Protein AF-A0A6P7HFQ4-F1 (afdb_monomer)

Radius of gyration: 28.5 Å; Cα contacts (8 Å, |Δi|>4): 36; chains: 1; bounding box: 61×56×75 Å

pLDDT: mean 77.34, std 20.5, range [34.16, 98.38]

InterPro domains:
  IPR001752 Kinesin motor domain [PS50067] (1-28)
  IPR027417 P-loop containing nucleoside triphosphate hydrolase [SSF52540] (1-93)
  IPR027640 Kinesin-like protein [PTHR47971] (1-32)

Sequence (159 aa):
MIAMISPGVNSCEHSLNTLRYADRVKELVAGDLQTNSGSDNEQDEDGDLLQLRSLNENDMTPEMLNLHQFISELEVAEENMLDNHKQTIDEMEATLVKASELRRMADTVAYDQEAYCKSWEELIDNSLSILVRAKEIVEDYKGKLAAEEQLSRKTTKRK

Mean predicted aligned error: 17.04 Å

Organism: NCBI:txid50390

Solvent-accessible surface area (backbone atoms only — not comparable to full-atom values): 9258 Å² total; per-residue (Å²): 138,81,81,87,74,75,78,54,72,70,62,52,50,56,52,50,51,52,50,51,49,51,51,55,52,49,51,61,62,53,67,76,60,75,81,80,85,82,76,93,71,97,75,64,68,67,57,54,51,49,46,51,45,48,53,61,72,71,56,72,41,74,67,55,51,50,48,53,51,50,51,53,55,47,51,55,40,48,52,51,41,52,52,46,52,52,51,51,50,57,51,50,53,55,49,52,53,54,52,52,52,54,56,57,49,66,74,42,97,81,52,60,63,68,61,49,51,51,55,52,50,55,52,49,54,53,51,49,54,51,54,50,54,50,48,52,45,50,50,52,42,53,51,52,53,58,51,49,56,52,50,56,53,53,59,64,72,72,111

Structure (mmCIF, N/CA/C/O backbone):
data_AF-A0A6P7HFQ4-F1
#
_entry.id   AF-A0A6P7HFQ4-F1
#
loop_
_atom_site.group_PDB
_atom_site.id
_atom_site.type_symbol
_atom_site.label_atom_id
_atom_site.label_alt_id
_atom_site.label_comp_id
_atom_site.label_asym_id
_atom_site.label_entity_id
_atom_site.label_seq_id
_atom_site.pdbx_PDB_ins_code
_atom_site.Cartn_x
_atom_site.Cartn_y
_atom_site.Cartn_z
_atom_site.occupancy
_atom_site.B_iso_or_equiv
_atom_site.auth_seq_id
_atom_site.auth_comp_id
_atom_site.auth_asym_id
_atom_site.auth_atom_id
_atom_site.pdbx_PDB_model_num
ATOM 1 N N . MET A 1 1 ? 9.752 -43.003 9.365 1.00 36.84 1 MET A N 1
ATOM 2 C CA . MET A 1 1 ? 8.737 -42.244 8.605 1.00 36.84 1 MET A CA 1
ATOM 3 C C . MET A 1 1 ? 9.287 -40.851 8.389 1.00 36.84 1 MET A C 1
ATOM 5 O O . MET A 1 1 ? 9.471 -40.141 9.365 1.00 36.84 1 MET A O 1
ATOM 9 N N . ILE A 1 2 ? 9.637 -40.507 7.152 1.00 38.31 2 ILE A N 1
ATOM 10 C CA . ILE A 1 2 ? 10.011 -39.142 6.770 1.00 38.31 2 ILE A CA 1
ATOM 11 C C . ILE A 1 2 ? 8.760 -38.553 6.122 1.00 38.31 2 ILE A C 1
ATOM 13 O O . ILE A 1 2 ? 8.196 -39.161 5.213 1.00 38.31 2 ILE A O 1
ATOM 17 N N . ALA A 1 3 ? 8.269 -37.452 6.684 1.00 39.94 3 ALA A N 1
ATOM 18 C CA . ALA A 1 3 ? 7.041 -36.800 6.262 1.00 39.94 3 ALA A CA 1
ATOM 19 C C . ALA A 1 3 ? 7.169 -36.300 4.815 1.00 39.94 3 ALA A C 1
ATOM 21 O O . ALA A 1 3 ? 8.107 -35.576 4.486 1.00 39.94 3 ALA A O 1
ATOM 22 N N . MET A 1 4 ? 6.211 -36.675 3.964 1.00 37.25 4 MET A N 1
ATOM 23 C CA . MET A 1 4 ? 6.014 -36.054 2.657 1.00 37.25 4 MET A CA 1
ATOM 24 C C . MET A 1 4 ? 5.416 -34.660 2.865 1.00 37.25 4 MET A C 1
ATOM 26 O O . MET A 1 4 ? 4.199 -34.489 2.870 1.00 37.25 4 MET A O 1
ATOM 30 N N . ILE A 1 5 ? 6.274 -33.666 3.079 1.00 45.34 5 ILE A N 1
ATOM 31 C CA . ILE A 1 5 ? 5.890 -32.263 2.937 1.00 45.34 5 ILE A CA 1
ATOM 32 C C . ILE A 1 5 ? 5.993 -31.959 1.444 1.00 45.34 5 ILE A C 1
ATOM 34 O O . ILE A 1 5 ? 7.088 -31.918 0.887 1.00 45.34 5 ILE A O 1
ATOM 38 N N . SER A 1 6 ? 4.841 -31.832 0.787 1.00 52.31 6 SER A N 1
ATOM 39 C CA . SER A 1 6 ? 4.762 -31.388 -0.605 1.00 52.31 6 SER A CA 1
ATOM 40 C C . SER A 1 6 ? 5.481 -30.038 -0.728 1.00 52.31 6 SER A C 1
ATOM 42 O O . SER A 1 6 ? 5.114 -29.118 0.010 1.00 52.31 6 SER A O 1
ATOM 44 N N . PRO A 1 7 ? 6.484 -29.881 -1.614 1.00 52.31 7 PRO A N 1
ATOM 45 C CA . PRO A 1 7 ? 7.091 -28.581 -1.861 1.00 52.31 7 PRO A CA 1
ATOM 46 C C . PRO A 1 7 ? 5.993 -27.625 -2.326 1.00 52.31 7 PRO A C 1
ATOM 48 O O . PRO A 1 7 ? 5.181 -27.978 -3.183 1.00 52.31 7 PRO A O 1
ATOM 51 N N . GLY A 1 8 ? 5.921 -26.454 -1.698 1.00 53.41 8 GLY A N 1
ATOM 52 C CA . GLY A 1 8 ? 4.893 -25.458 -1.967 1.00 53.41 8 GLY A CA 1
ATOM 53 C C . GLY A 1 8 ? 4.842 -25.077 -3.446 1.00 53.41 8 GLY A C 1
ATOM 54 O O . GLY A 1 8 ? 5.869 -24.942 -4.110 1.00 53.41 8 GLY A O 1
ATOM 55 N N . VAL A 1 9 ? 3.625 -24.874 -3.941 1.00 56.53 9 VAL A N 1
ATOM 56 C CA . VAL A 1 9 ? 3.280 -24.516 -5.326 1.00 56.53 9 VAL A CA 1
ATOM 57 C C . VAL A 1 9 ? 4.074 -23.327 -5.908 1.00 56.53 9 VAL A C 1
ATOM 59 O O . VAL A 1 9 ? 4.260 -23.280 -7.120 1.00 56.53 9 VAL A O 1
ATOM 62 N N . ASN A 1 10 ? 4.648 -22.444 -5.076 1.00 54.59 10 ASN A N 1
ATOM 63 C CA . ASN A 1 10 ? 5.550 -21.358 -5.501 1.00 54.59 10 ASN A CA 1
ATOM 64 C C . ASN A 1 10 ? 6.930 -21.836 -5.988 1.00 54.59 10 ASN A C 1
ATOM 66 O O . ASN A 1 10 ? 7.498 -21.247 -6.904 1.00 54.59 10 ASN A O 1
ATOM 70 N N . SER A 1 11 ? 7.497 -22.900 -5.407 1.00 49.94 11 SER A N 1
ATOM 71 C CA . SER A 1 11 ? 8.785 -23.446 -5.872 1.00 49.94 11 SER A CA 1
ATOM 72 C C . SER A 1 11 ? 8.625 -24.219 -7.181 1.00 49.94 11 SER A C 1
ATOM 74 O O . SER A 1 11 ? 9.557 -24.287 -7.986 1.00 49.94 11 SER A O 1
ATOM 76 N N . CYS A 1 12 ? 7.434 -24.775 -7.422 1.00 50.81 12 CYS A N 1
ATOM 77 C CA . CYS A 1 12 ? 7.098 -25.418 -8.685 1.00 50.81 12 CYS A CA 1
ATOM 78 C C . CYS A 1 12 ? 6.996 -24.391 -9.815 1.00 50.81 12 CYS A C 1
ATOM 80 O O . CYS A 1 12 ? 7.472 -24.673 -10.907 1.00 50.81 12 CYS A O 1
ATOM 82 N N . GLU A 1 13 ? 6.451 -23.200 -9.560 1.00 60.16 13 GLU A N 1
ATOM 83 C CA . GLU A 1 13 ? 6.284 -22.161 -10.581 1.00 60.16 13 GLU A CA 1
ATOM 84 C C . GLU A 1 13 ? 7.629 -21.614 -11.089 1.00 60.16 13 GLU A C 1
ATOM 86 O O . GLU A 1 13 ? 7.862 -21.567 -12.298 1.00 60.16 13 GLU A O 1
ATOM 91 N N . HIS A 1 14 ? 8.568 -21.322 -10.180 1.00 60.28 14 HIS A N 1
ATOM 92 C CA . HIS A 1 14 ? 9.935 -20.946 -10.556 1.00 60.28 14 HIS A CA 1
ATOM 93 C C . HIS A 1 14 ? 10.672 -22.077 -11.285 1.00 60.28 14 HIS A C 1
ATOM 95 O O . HIS A 1 14 ? 11.296 -21.831 -12.314 1.00 60.28 14 HIS A O 1
ATOM 101 N N . SER A 1 15 ? 10.557 -23.327 -10.818 1.00 70.19 15 SER A N 1
ATOM 102 C CA . SER A 1 15 ? 11.179 -24.476 -11.498 1.00 70.19 15 SER A CA 1
ATOM 103 C C . SER A 1 15 ? 10.628 -24.674 -12.916 1.00 70.19 15 SER A C 1
ATOM 105 O O . SER A 1 15 ? 11.375 -24.983 -13.842 1.00 70.19 15 SER A O 1
ATOM 107 N N . LEU A 1 16 ? 9.323 -24.465 -13.098 1.00 69.94 16 LEU A N 1
ATOM 108 C CA . LEU A 1 16 ? 8.618 -24.657 -14.363 1.00 69.94 16 LEU A CA 1
ATOM 109 C C . LEU A 1 16 ? 8.909 -23.511 -15.343 1.00 69.94 16 LEU A C 1
ATOM 111 O O . LEU A 1 16 ? 9.065 -23.763 -16.536 1.00 69.94 16 LEU A O 1
ATOM 115 N N . ASN A 1 17 ? 9.084 -22.283 -14.845 1.00 72.31 17 ASN A N 1
ATOM 116 C CA . ASN A 1 17 ? 9.582 -21.162 -15.641 1.00 72.31 17 ASN A CA 1
ATOM 117 C C . ASN A 1 17 ? 11.030 -21.382 -16.093 1.00 72.31 17 ASN A C 1
ATOM 119 O O . ASN A 1 17 ? 11.306 -21.178 -17.272 1.00 72.31 17 ASN A O 1
ATOM 123 N N . THR A 1 18 ? 11.922 -21.879 -15.229 1.00 79.50 18 THR A N 1
ATOM 124 C CA . THR A 1 18 ? 13.306 -22.225 -15.607 1.00 79.50 18 THR A CA 1
ATOM 125 C C . THR A 1 18 ? 13.354 -23.351 -16.640 1.00 79.50 18 THR A C 1
ATOM 127 O O . THR A 1 18 ? 14.089 -23.246 -17.617 1.00 79.50 18 THR A O 1
ATOM 130 N N . LEU A 1 19 ? 12.529 -24.394 -16.489 1.00 72.75 19 LEU A N 1
ATOM 131 C CA . LEU A 1 19 ? 12.405 -25.483 -17.470 1.00 72.75 19 LEU A CA 1
ATOM 132 C C . LEU A 1 19 ? 11.876 -24.989 -18.823 1.00 72.75 19 LEU A C 1
ATOM 134 O O . LEU A 1 19 ? 12.429 -25.333 -19.861 1.00 72.75 19 LEU A O 1
ATOM 138 N N . ARG A 1 20 ? 10.863 -24.114 -18.824 1.00 75.50 20 ARG A N 1
ATOM 139 C CA . ARG A 1 20 ? 10.350 -23.491 -20.057 1.00 75.50 20 ARG A CA 1
ATOM 140 C C . ARG A 1 20 ? 11.349 -22.527 -20.691 1.00 75.50 20 ARG A C 1
ATOM 142 O O . ARG A 1 20 ? 11.353 -22.372 -21.909 1.00 75.50 20 ARG A O 1
ATOM 149 N N . TYR A 1 21 ? 12.166 -21.847 -19.890 1.00 75.50 21 TYR A N 1
ATOM 150 C CA . TYR A 1 21 ? 13.258 -21.019 -20.398 1.00 75.50 21 TYR A CA 1
ATOM 151 C C . TYR A 1 21 ? 14.339 -21.894 -21.035 1.00 75.50 21 TYR A C 1
ATOM 153 O O . TYR A 1 21 ? 14.759 -21.610 -22.151 1.00 75.50 21 TYR A O 1
ATOM 161 N N . ALA A 1 22 ? 14.715 -22.995 -20.381 1.00 76.56 22 ALA A N 1
ATOM 162 C CA . ALA A 1 22 ? 15.686 -23.951 -20.897 1.00 76.56 22 ALA A CA 1
ATOM 163 C C . ALA A 1 22 ? 15.226 -24.588 -22.217 1.00 76.56 22 ALA A C 1
ATOM 165 O O . ALA A 1 22 ? 16.014 -24.636 -23.156 1.00 76.56 22 ALA A O 1
ATOM 166 N N . ASP A 1 23 ? 13.959 -25.001 -22.329 1.00 71.31 23 ASP A N 1
ATOM 167 C CA . ASP A 1 23 ? 13.427 -25.570 -23.575 1.00 71.31 23 ASP A CA 1
ATOM 168 C C . ASP A 1 23 ? 13.359 -24.531 -24.706 1.00 71.31 23 ASP A C 1
ATOM 170 O O . ASP A 1 23 ? 13.796 -24.820 -25.819 1.00 71.31 23 ASP A O 1
ATOM 174 N N . ARG A 1 24 ? 12.926 -23.289 -24.429 1.00 77.81 24 ARG A N 1
ATOM 175 C CA . ARG A 1 24 ? 12.930 -22.209 -25.438 1.00 77.81 24 ARG A CA 1
ATOM 176 C C . ARG A 1 24 ? 14.340 -21.846 -25.907 1.00 77.81 24 ARG A C 1
ATOM 178 O O . ARG A 1 24 ? 14.540 -21.588 -27.087 1.00 77.81 24 ARG A O 1
ATOM 185 N N . VAL A 1 25 ? 15.324 -21.857 -25.008 1.00 66.69 25 VAL A N 1
ATOM 186 C CA . VAL A 1 25 ? 16.738 -21.638 -25.358 1.00 66.69 25 VAL A CA 1
ATOM 187 C C . VAL A 1 25 ? 17.292 -22.825 -26.150 1.00 66.69 25 VAL A C 1
ATOM 189 O O . VAL A 1 25 ? 18.042 -22.632 -27.101 1.00 66.69 25 VAL A O 1
ATOM 192 N N . LYS A 1 26 ? 16.890 -24.056 -25.820 1.00 65.25 26 LYS A N 1
ATOM 193 C CA . LYS A 1 26 ? 17.333 -25.267 -26.518 1.00 65.25 26 LYS A CA 1
ATOM 194 C C . LYS A 1 26 ? 16.790 -25.357 -27.945 1.00 65.25 26 LYS A C 1
ATOM 196 O O . LYS A 1 26 ? 17.527 -25.778 -28.829 1.00 65.25 26 LYS A O 1
ATOM 201 N N . GLU A 1 27 ? 15.551 -24.931 -28.188 1.00 60.12 27 GLU A N 1
ATOM 202 C CA . GLU A 1 27 ? 14.994 -24.827 -29.546 1.00 60.12 27 GLU A CA 1
ATOM 203 C C . GLU A 1 27 ? 15.660 -23.714 -30.367 1.00 60.12 27 GLU A C 1
ATOM 205 O O . GLU A 1 27 ? 15.885 -23.899 -31.560 1.00 60.12 27 GLU A O 1
ATOM 210 N N . LEU A 1 28 ? 16.059 -22.603 -29.736 1.00 57.81 28 LEU A N 1
ATOM 211 C CA . LEU A 1 28 ? 16.824 -21.538 -30.397 1.00 57.81 28 LEU A CA 1
ATOM 212 C C . LEU A 1 28 ? 18.240 -21.989 -30.792 1.00 57.81 28 LEU A C 1
ATOM 214 O O . LEU A 1 28 ? 18.720 -21.607 -31.851 1.00 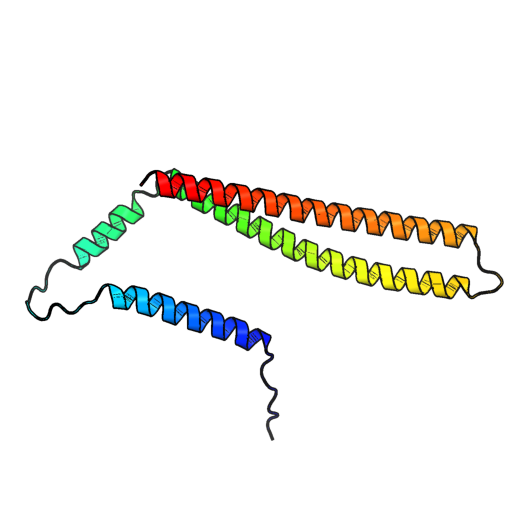57.81 28 LEU A O 1
ATOM 218 N N . VAL A 1 29 ? 18.885 -22.840 -29.987 1.00 55.81 29 VAL A N 1
ATOM 219 C CA . VAL A 1 29 ? 20.209 -23.412 -30.302 1.00 55.81 29 VAL A CA 1
ATOM 220 C C . VAL A 1 29 ? 20.112 -24.565 -31.311 1.00 55.81 29 VAL A C 1
ATOM 222 O O . VAL A 1 29 ? 21.005 -24.747 -32.133 1.00 55.81 29 VAL A O 1
ATOM 225 N N . ALA A 1 30 ? 19.027 -25.345 -31.288 1.00 53.06 30 ALA A N 1
ATOM 226 C CA . ALA A 1 30 ? 18.809 -26.440 -32.236 1.00 53.06 30 ALA A CA 1
ATOM 227 C C . ALA A 1 30 ? 18.270 -25.971 -33.602 1.00 53.06 30 ALA A C 1
ATOM 229 O O . ALA A 1 30 ? 18.442 -26.679 -34.592 1.00 53.06 30 ALA A O 1
ATOM 230 N N . GLY A 1 31 ? 17.639 -24.792 -33.673 1.00 48.09 31 GLY A N 1
ATOM 231 C CA . GLY A 1 31 ? 17.120 -24.207 -34.913 1.00 48.09 31 GLY A CA 1
ATOM 232 C C . GLY A 1 31 ? 18.198 -23.797 -35.923 1.00 48.09 31 GLY A C 1
ATOM 233 O O . GLY A 1 31 ? 17.920 -23.811 -37.120 1.00 48.09 31 GLY A O 1
ATOM 234 N N . ASP A 1 32 ? 19.421 -23.518 -35.458 1.00 52.56 32 ASP A N 1
ATOM 235 C CA . ASP A 1 32 ? 20.566 -23.124 -36.300 1.00 52.56 32 ASP A CA 1
ATOM 236 C C . ASP A 1 32 ? 21.469 -24.300 -36.716 1.00 52.56 32 ASP A C 1
ATOM 238 O O . ASP A 1 32 ? 22.344 -24.153 -37.565 1.00 52.56 32 ASP A O 1
ATOM 242 N N . LEU A 1 33 ? 21.235 -25.501 -36.179 1.00 51.16 33 LEU A N 1
ATOM 243 C CA . LEU A 1 33 ? 21.988 -26.713 -36.518 1.00 51.16 33 LEU A CA 1
ATOM 244 C C . LEU A 1 33 ? 21.147 -27.640 -37.405 1.00 51.16 33 LEU A C 1
ATOM 246 O O . LEU A 1 33 ? 20.926 -28.812 -37.093 1.00 51.16 33 LEU A O 1
ATOM 250 N N . GLN A 1 34 ? 20.693 -27.132 -38.555 1.00 44.75 34 GLN A N 1
ATOM 251 C CA . GLN A 1 34 ? 20.348 -28.024 -39.661 1.00 44.75 34 GLN A CA 1
ATOM 252 C C . GLN A 1 34 ? 21.637 -28.610 -40.237 1.00 44.75 34 GLN A C 1
ATOM 254 O O . GLN A 1 34 ? 22.377 -27.982 -40.986 1.00 44.75 34 GLN A O 1
ATOM 259 N N . THR A 1 35 ? 21.881 -29.849 -39.826 1.00 44.03 35 THR A N 1
ATOM 260 C CA . THR A 1 35 ? 22.825 -30.830 -40.354 1.00 44.03 35 THR A CA 1
ATOM 261 C C . THR A 1 35 ? 23.220 -30.606 -41.822 1.00 44.03 35 THR A C 1
ATOM 263 O O . THR A 1 35 ? 22.502 -31.035 -42.727 1.00 44.03 35 THR A O 1
ATOM 266 N N . ASN A 1 36 ? 24.408 -30.048 -42.066 1.00 37.47 36 ASN A N 1
ATOM 267 C CA . ASN A 1 36 ? 25.151 -30.336 -43.290 1.00 37.47 36 ASN A CA 1
ATOM 268 C C . ASN A 1 36 ? 26.217 -31.376 -42.943 1.00 37.47 36 ASN A C 1
ATOM 270 O O . ASN A 1 36 ? 27.233 -31.086 -42.315 1.00 37.47 36 ASN A O 1
ATOM 274 N N . SER A 1 37 ? 25.916 -32.628 -43.265 1.00 47.12 37 SER A N 1
ATOM 275 C CA . SER A 1 37 ? 26.836 -33.743 -43.091 1.00 47.12 37 SER A CA 1
ATOM 276 C C . SER A 1 37 ? 27.879 -33.696 -44.205 1.00 47.12 37 SER A C 1
ATOM 278 O O . SER A 1 37 ? 27.550 -33.882 -45.372 1.00 47.12 37 SER A O 1
ATOM 280 N N . GLY A 1 38 ? 29.140 -33.502 -43.818 1.00 45.00 38 GLY A N 1
ATOM 281 C CA . GLY A 1 38 ? 30.301 -33.786 -44.656 1.00 45.00 38 GLY A CA 1
ATOM 282 C C . GLY A 1 38 ? 31.037 -32.553 -45.162 1.00 45.00 38 GLY A C 1
ATOM 283 O O . GLY A 1 38 ? 30.738 -32.040 -46.236 1.00 45.00 38 GLY A O 1
ATOM 284 N N . SER A 1 39 ? 32.084 -32.153 -44.450 1.00 34.16 39 SER A N 1
ATOM 285 C CA . SER A 1 39 ? 33.453 -32.167 -44.979 1.00 34.16 39 SER A CA 1
ATOM 286 C C . SER A 1 39 ? 34.414 -31.780 -43.867 1.00 34.16 39 SER A C 1
ATOM 288 O O . SER A 1 39 ? 34.176 -30.818 -43.142 1.00 34.16 39 SER A O 1
ATOM 290 N N . ASP A 1 40 ? 35.472 -32.574 -43.755 1.00 45.28 40 ASP A N 1
ATOM 291 C CA . ASP A 1 40 ? 36.690 -32.266 -43.022 1.00 45.28 40 ASP A CA 1
ATOM 292 C C . ASP A 1 40 ? 37.099 -30.809 -43.253 1.00 45.28 40 ASP A C 1
ATOM 294 O O . ASP A 1 40 ? 37.235 -30.395 -44.402 1.00 45.28 40 ASP A O 1
ATOM 298 N N . ASN A 1 41 ? 37.291 -30.059 -42.170 1.00 37.59 41 ASN A N 1
ATOM 299 C CA . ASN A 1 41 ? 38.266 -28.976 -42.071 1.00 37.59 41 ASN A CA 1
ATOM 300 C C . ASN A 1 41 ? 38.438 -28.626 -40.590 1.00 37.59 41 ASN A C 1
ATOM 302 O O . ASN A 1 41 ? 37.774 -27.757 -40.036 1.00 37.59 41 ASN A O 1
ATOM 306 N N . GLU A 1 42 ? 39.352 -29.348 -39.946 1.00 48.75 42 GLU A N 1
ATOM 307 C CA . GLU A 1 42 ? 40.017 -28.897 -38.729 1.00 48.75 42 GLU A CA 1
ATOM 308 C C . GLU A 1 42 ? 40.900 -27.688 -39.077 1.00 48.75 42 GLU A C 1
ATOM 310 O O . GLU A 1 42 ? 42.058 -27.878 -39.443 1.00 48.75 42 GLU A O 1
ATOM 315 N N . GLN A 1 43 ? 40.359 -26.469 -39.023 1.00 49.75 43 GLN A N 1
ATOM 316 C CA . GLN A 1 43 ? 41.092 -25.204 -38.836 1.00 49.75 43 GLN A CA 1
ATOM 317 C C . GLN A 1 43 ? 40.100 -24.024 -38.891 1.00 49.75 43 GLN A C 1
ATOM 319 O O . GLN A 1 43 ? 39.275 -23.961 -39.793 1.00 49.75 43 GLN A O 1
ATOM 324 N N . ASP A 1 44 ? 40.224 -23.101 -37.932 1.00 49.50 44 ASP A N 1
ATOM 325 C CA . ASP A 1 44 ? 39.639 -21.742 -37.891 1.00 49.50 44 ASP A CA 1
ATOM 326 C C . ASP A 1 44 ? 38.303 -21.470 -37.160 1.00 49.50 44 ASP A C 1
ATOM 328 O O . ASP A 1 44 ? 37.811 -20.346 -37.222 1.00 49.50 44 ASP A O 1
ATOM 332 N N . GLU A 1 45 ? 37.762 -22.373 -36.332 1.00 50.72 45 GLU A N 1
ATOM 333 C CA . GLU A 1 45 ? 36.633 -21.991 -35.445 1.00 50.72 45 GLU A CA 1
ATOM 334 C C . GLU A 1 45 ? 37.054 -21.067 -34.282 1.00 50.72 45 GLU A C 1
ATOM 336 O O . GLU A 1 45 ? 36.280 -20.214 -33.847 1.00 50.72 45 GLU A O 1
ATOM 341 N N . ASP A 1 46 ? 38.294 -21.182 -33.794 1.00 51.88 46 ASP A N 1
ATOM 342 C CA . ASP A 1 46 ? 38.792 -20.337 -32.696 1.00 51.88 46 ASP A CA 1
ATOM 343 C C . ASP A 1 46 ? 38.998 -18.887 -33.157 1.00 51.88 46 ASP A C 1
ATOM 345 O O . ASP A 1 46 ? 38.759 -17.956 -32.398 1.00 51.88 46 ASP A O 1
ATOM 349 N N . GLY A 1 47 ? 39.363 -18.685 -34.429 1.00 57.19 47 GLY A N 1
ATOM 350 C CA . GLY A 1 47 ? 39.514 -17.366 -35.043 1.00 57.19 47 GLY A CA 1
ATOM 351 C C . GLY A 1 47 ? 38.183 -16.638 -35.200 1.00 57.19 47 GLY A C 1
ATOM 352 O O . GLY A 1 47 ? 38.109 -15.456 -34.879 1.00 57.19 47 GLY A O 1
ATOM 353 N N . ASP A 1 48 ? 37.131 -17.347 -35.610 1.00 60.25 48 ASP A N 1
ATOM 354 C CA . ASP A 1 48 ? 35.788 -16.781 -35.773 1.00 60.25 48 ASP A CA 1
ATOM 355 C C . ASP A 1 48 ? 35.137 -16.489 -34.408 1.00 60.25 48 ASP A C 1
ATOM 357 O O . ASP A 1 48 ? 34.529 -15.437 -34.208 1.00 60.25 48 ASP A O 1
ATOM 361 N N . LEU A 1 49 ? 35.360 -17.349 -33.404 1.00 59.25 49 LEU A N 1
ATOM 362 C CA . LEU A 1 49 ? 34.914 -17.110 -32.028 1.00 59.25 49 LEU A CA 1
ATOM 363 C C . LEU A 1 49 ? 35.714 -15.985 -31.344 1.00 59.25 49 LEU A C 1
ATOM 365 O O . LEU A 1 49 ? 35.132 -15.161 -30.638 1.00 59.25 49 LEU A O 1
ATOM 369 N N . LEU A 1 50 ? 37.030 -15.898 -31.580 1.00 59.53 50 LEU A N 1
ATOM 370 C CA . LEU A 1 50 ? 37.886 -14.782 -31.157 1.00 59.53 50 LEU A CA 1
ATOM 371 C C . LEU A 1 50 ? 37.545 -13.490 -31.898 1.00 59.53 50 LEU A C 1
ATOM 373 O O . LEU A 1 50 ? 37.675 -12.423 -31.310 1.00 59.53 50 LEU A O 1
ATOM 377 N N . GLN A 1 51 ? 37.089 -13.555 -33.149 1.00 58.00 51 GLN A N 1
ATOM 378 C CA . GLN A 1 51 ? 36.648 -12.403 -33.931 1.00 58.00 51 GLN A CA 1
ATOM 379 C C . GLN A 1 51 ? 35.279 -11.913 -33.464 1.00 58.00 51 GLN A C 1
ATOM 381 O O . GLN A 1 51 ? 35.106 -10.712 -33.290 1.00 58.00 51 GLN A O 1
ATOM 386 N N . LEU A 1 52 ? 34.342 -12.814 -33.157 1.00 56.09 52 LEU A N 1
ATOM 387 C CA . LEU A 1 52 ? 33.083 -12.478 -32.490 1.00 56.09 52 LEU A CA 1
ATOM 388 C C . LEU A 1 52 ? 33.333 -11.908 -31.094 1.00 56.09 52 LEU A C 1
ATOM 390 O O . LEU A 1 52 ? 32.734 -10.902 -30.729 1.00 56.09 52 LEU A O 1
ATOM 394 N N . ARG A 1 53 ? 34.268 -12.488 -30.334 1.00 52.66 53 ARG A N 1
ATOM 395 C CA . ARG A 1 53 ? 34.685 -11.976 -29.026 1.00 52.66 53 ARG A CA 1
ATOM 396 C C . ARG A 1 53 ? 35.400 -10.630 -29.138 1.00 52.66 53 ARG A C 1
ATOM 398 O O . ARG A 1 53 ? 35.121 -9.770 -28.329 1.00 52.66 53 ARG A O 1
ATOM 405 N N . SER A 1 54 ? 36.230 -10.411 -30.153 1.00 49.25 54 SER A N 1
ATOM 406 C CA . SER A 1 54 ? 36.935 -9.152 -30.457 1.00 49.25 54 SER A CA 1
ATOM 407 C C . SER A 1 54 ? 35.989 -8.041 -30.928 1.00 49.25 54 SER A C 1
ATOM 409 O O . SER A 1 54 ? 36.131 -6.893 -30.508 1.00 49.25 54 SER A O 1
ATOM 411 N N . LEU A 1 55 ? 34.989 -8.379 -31.750 1.00 51.16 55 LEU A N 1
ATOM 412 C CA . LEU A 1 55 ? 33.905 -7.482 -32.163 1.00 51.16 55 LEU A CA 1
ATOM 413 C C . LEU A 1 55 ? 32.977 -7.159 -30.981 1.00 51.16 55 LEU A C 1
ATOM 415 O O . LEU A 1 55 ? 32.501 -6.035 -30.861 1.00 51.16 55 LEU A O 1
ATOM 419 N N . ASN A 1 56 ? 32.771 -8.112 -30.070 1.00 53.44 56 ASN A N 1
ATOM 420 C CA . ASN A 1 56 ? 31.981 -7.931 -28.852 1.00 53.44 56 ASN A CA 1
ATOM 421 C C . ASN A 1 56 ? 32.762 -7.242 -27.709 1.00 53.44 56 ASN A C 1
ATOM 423 O O . ASN A 1 56 ? 32.159 -6.577 -26.874 1.00 53.44 56 ASN A O 1
ATOM 427 N N . GLU A 1 57 ? 34.091 -7.374 -27.659 1.00 49.72 57 GLU A N 1
ATOM 428 C CA . GLU A 1 57 ? 34.971 -6.743 -26.661 1.00 49.72 57 GLU A CA 1
ATOM 429 C C . GLU A 1 57 ? 35.334 -5.294 -27.035 1.00 49.72 57 GLU A C 1
ATOM 431 O O . GLU A 1 57 ? 35.661 -4.520 -26.137 1.00 49.72 57 GLU A O 1
ATOM 436 N N . ASN A 1 58 ? 35.229 -4.895 -28.314 1.00 52.78 58 ASN A N 1
ATOM 437 C CA . ASN A 1 58 ? 35.589 -3.543 -28.773 1.00 52.78 58 ASN A CA 1
ATOM 438 C C . ASN A 1 58 ? 34.421 -2.621 -29.163 1.00 52.78 58 ASN A C 1
ATOM 440 O O . ASN A 1 58 ? 34.630 -1.412 -29.172 1.00 52.78 58 ASN A O 1
ATOM 444 N N . ASP A 1 59 ? 33.208 -3.121 -29.424 1.00 53.28 59 ASP A N 1
ATOM 445 C CA . ASP A 1 59 ? 32.063 -2.276 -29.811 1.00 53.28 59 ASP A CA 1
ATOM 446 C C . ASP A 1 59 ? 30.879 -2.423 -28.843 1.00 53.28 59 ASP A C 1
ATOM 448 O O . ASP A 1 59 ? 29.737 -2.694 -29.227 1.00 53.28 59 ASP A O 1
ATOM 452 N N . MET A 1 60 ? 31.118 -2.133 -27.558 1.00 56.44 60 MET A N 1
ATOM 453 C CA . MET A 1 60 ? 30.034 -1.625 -26.714 1.00 56.44 60 MET A CA 1
ATOM 454 C C . MET A 1 60 ? 29.633 -0.256 -27.255 1.00 56.44 60 MET A C 1
ATOM 456 O O . MET A 1 60 ? 30.121 0.784 -26.810 1.00 56.44 60 MET A O 1
ATOM 460 N N . THR A 1 61 ? 28.772 -0.276 -28.273 1.00 70.94 61 THR A N 1
ATOM 461 C CA . THR A 1 61 ? 28.248 0.941 -28.884 1.00 70.94 61 THR A CA 1
ATOM 462 C C . THR A 1 61 ? 27.698 1.846 -27.781 1.00 70.94 61 THR A C 1
ATOM 464 O O . THR A 1 61 ? 27.129 1.354 -26.797 1.00 70.94 61 THR A O 1
ATOM 467 N N . PRO A 1 62 ? 27.857 3.171 -27.900 1.00 73.00 62 PRO A N 1
ATOM 468 C CA . PRO A 1 62 ? 27.325 4.099 -26.909 1.00 73.00 62 PRO A CA 1
ATOM 469 C C . PRO A 1 62 ? 25.819 3.889 -26.676 1.00 73.00 62 PRO A C 1
ATOM 471 O O . PRO A 1 62 ? 25.347 4.076 -25.556 1.00 73.00 62 PRO A O 1
ATOM 474 N N . GLU A 1 63 ? 25.069 3.423 -27.684 1.00 73.25 63 GLU A N 1
ATOM 475 C CA . GLU A 1 63 ? 23.677 2.997 -27.516 1.00 73.25 63 GLU A CA 1
ATOM 476 C C . GLU A 1 63 ? 23.501 1.754 -26.628 1.00 73.25 63 GLU A C 1
ATOM 478 O O . GLU A 1 63 ? 22.578 1.721 -25.814 1.00 73.25 63 GLU A O 1
ATOM 483 N N . MET A 1 64 ? 24.357 0.737 -26.749 1.00 78.06 64 MET A N 1
ATOM 484 C CA . MET A 1 64 ? 24.279 -0.471 -25.923 1.00 78.06 64 MET A CA 1
ATOM 485 C C . MET A 1 64 ? 24.685 -0.200 -24.470 1.00 78.06 64 MET A C 1
ATOM 487 O O . MET A 1 64 ? 24.028 -0.695 -23.556 1.00 78.06 64 MET A O 1
ATOM 491 N N . LEU A 1 65 ? 25.696 0.644 -24.235 1.00 79.31 65 LEU A N 1
ATOM 492 C CA . LEU A 1 65 ? 26.042 1.107 -22.883 1.00 79.31 65 LEU A CA 1
ATOM 493 C C . LEU A 1 65 ? 24.886 1.874 -22.235 1.00 79.31 65 LEU A C 1
ATOM 495 O O . LEU A 1 65 ? 24.572 1.646 -21.069 1.00 79.31 65 LEU A O 1
ATOM 499 N N . ASN A 1 66 ? 24.222 2.743 -23.002 1.00 82.00 66 ASN A N 1
ATOM 500 C CA . ASN A 1 66 ? 23.055 3.478 -22.527 1.00 82.00 66 ASN A CA 1
ATOM 501 C C . ASN A 1 66 ? 21.889 2.540 -22.177 1.00 82.00 66 ASN A C 1
ATOM 503 O O . ASN A 1 66 ? 21.250 2.728 -21.147 1.00 82.00 66 ASN A O 1
ATOM 507 N N . LEU A 1 67 ? 21.657 1.502 -22.988 1.00 81.31 67 LEU A N 1
ATOM 508 C CA . LEU A 1 67 ? 20.638 0.491 -22.713 1.00 81.31 67 LEU A CA 1
ATOM 509 C C . LEU A 1 67 ? 20.947 -0.299 -21.435 1.00 81.31 67 LEU A C 1
ATOM 511 O O . LEU A 1 67 ? 20.072 -0.441 -20.590 1.00 81.31 67 LEU A O 1
ATOM 515 N N . HIS A 1 68 ? 22.181 -0.781 -21.265 1.00 85.94 68 HIS A N 1
ATOM 516 C CA . HIS A 1 68 ? 22.572 -1.513 -20.057 1.00 85.94 68 HIS A CA 1
ATOM 517 C C . HIS A 1 68 ? 22.452 -0.662 -18.793 1.00 85.94 68 HIS A C 1
ATOM 519 O O . HIS A 1 68 ? 21.950 -1.146 -17.780 1.00 85.94 68 HIS A O 1
ATOM 525 N N . GLN A 1 69 ? 22.868 0.605 -18.856 1.00 86.75 69 GLN A N 1
ATOM 526 C CA . GLN A 1 69 ? 22.684 1.532 -17.745 1.00 86.75 69 GLN A CA 1
ATOM 527 C C .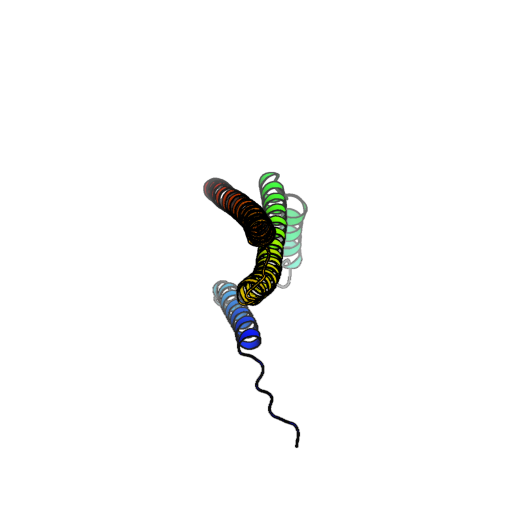 GLN A 1 69 ? 21.196 1.718 -17.422 1.00 86.75 69 GLN A C 1
ATOM 529 O O . GLN A 1 69 ? 20.810 1.637 -16.260 1.00 86.75 69 GLN A O 1
ATOM 534 N N . PHE A 1 70 ? 20.356 1.912 -18.440 1.00 87.38 70 PHE A N 1
ATOM 535 C CA . PHE A 1 70 ? 18.921 2.102 -18.249 1.00 87.38 70 PHE A CA 1
ATOM 536 C C . PHE A 1 7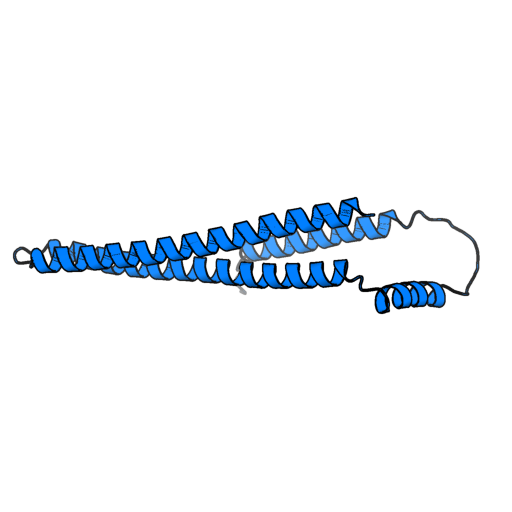0 ? 18.242 0.862 -17.647 1.00 87.38 70 PHE A C 1
ATOM 538 O O . PHE A 1 70 ? 17.417 0.990 -16.747 1.00 87.38 70 PHE A O 1
ATOM 545 N N . ILE A 1 71 ? 18.601 -0.339 -18.114 1.00 89.12 71 ILE A N 1
ATOM 546 C CA . ILE A 1 71 ? 18.099 -1.602 -17.553 1.00 89.12 71 ILE A CA 1
ATOM 547 C C . ILE A 1 71 ? 18.489 -1.715 -16.077 1.00 89.12 71 ILE A C 1
ATOM 549 O O . ILE A 1 71 ? 17.632 -2.004 -15.251 1.00 89.12 71 ILE A O 1
ATOM 553 N N . SER A 1 72 ? 19.741 -1.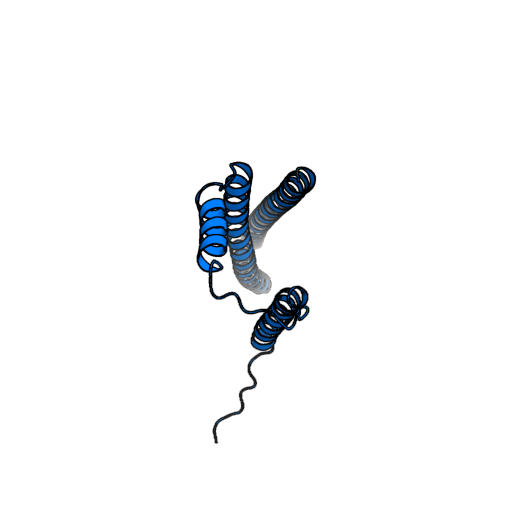408 -15.724 1.00 90.62 72 SER A N 1
ATOM 554 C CA . SER A 1 72 ? 20.185 -1.429 -14.325 1.00 90.62 72 SER A CA 1
ATOM 555 C C . SER A 1 72 ? 19.416 -0.423 -13.455 1.00 90.62 72 SER A C 1
ATOM 557 O O . SER A 1 72 ? 19.018 -0.742 -12.336 1.00 90.62 72 SER A O 1
ATOM 559 N N . GLU A 1 73 ? 19.141 0.780 -13.968 1.00 91.44 73 GLU A N 1
ATOM 560 C CA . GLU A 1 73 ? 18.303 1.770 -13.276 1.00 91.44 73 GLU A CA 1
ATOM 561 C C . GLU A 1 73 ? 16.852 1.287 -13.100 1.00 91.44 73 GLU A C 1
ATOM 563 O O . GLU A 1 73 ? 16.217 1.582 -12.082 1.00 91.44 73 GLU A O 1
ATOM 568 N N . LEU A 1 74 ? 16.326 0.539 -14.073 1.00 93.75 74 LEU A N 1
ATOM 569 C CA . LEU A 1 74 ? 14.988 -0.042 -14.023 1.00 93.75 74 LEU A CA 1
ATOM 570 C C . LEU A 1 74 ? 14.893 -1.183 -13.001 1.00 93.75 74 LEU A C 1
ATOM 572 O O . LEU A 1 74 ? 13.914 -1.224 -12.260 1.00 93.75 74 LEU A O 1
ATOM 576 N N . GLU A 1 75 ? 15.902 -2.053 -12.918 1.00 94.50 75 GLU A N 1
ATOM 577 C CA . GLU A 1 75 ? 15.984 -3.128 -11.916 1.00 94.50 75 GLU A CA 1
ATOM 578 C C . GLU A 1 75 ? 15.973 -2.555 -10.492 1.00 94.50 75 GLU A C 1
ATOM 580 O O . GLU A 1 75 ? 15.161 -2.954 -9.661 1.00 94.50 75 GLU A O 1
ATOM 585 N N . VAL A 1 76 ? 16.792 -1.531 -10.223 1.00 95.69 76 VAL A N 1
ATOM 586 C CA . VAL A 1 76 ? 16.802 -0.850 -8.915 1.00 95.69 76 VAL A CA 1
ATOM 587 C C . VAL A 1 76 ? 15.448 -0.197 -8.612 1.00 95.69 76 VAL A C 1
ATOM 589 O O . VAL A 1 76 ? 14.988 -0.186 -7.467 1.00 95.69 76 VAL A O 1
ATOM 592 N N . ALA A 1 77 ? 14.786 0.365 -9.627 1.00 94.88 77 ALA A N 1
ATOM 593 C CA . ALA A 1 77 ? 13.457 0.944 -9.461 1.00 94.88 77 ALA A CA 1
ATOM 594 C C . ALA A 1 77 ? 12.381 -0.121 -9.182 1.00 94.88 77 ALA A C 1
ATOM 596 O O . ALA A 1 77 ? 11.463 0.148 -8.406 1.00 94.88 77 ALA A O 1
ATOM 597 N N . GLU A 1 78 ? 12.497 -1.310 -9.777 1.00 96.69 78 GLU A N 1
ATOM 598 C CA . GLU A 1 78 ? 11.623 -2.453 -9.509 1.00 96.69 78 GLU A CA 1
ATOM 599 C C . GLU A 1 78 ? 11.787 -2.947 -8.071 1.00 96.69 78 GLU A C 1
ATOM 601 O O . GLU A 1 78 ? 10.792 -3.058 -7.354 1.00 96.69 78 GLU A O 1
ATOM 606 N N . GLU A 1 79 ? 13.027 -3.173 -7.627 1.00 97.25 79 GLU A N 1
ATOM 607 C CA . GLU A 1 79 ? 13.322 -3.596 -6.253 1.00 97.25 79 GLU A CA 1
ATOM 608 C C . GLU A 1 79 ? 12.736 -2.609 -5.236 1.00 97.25 79 GLU A C 1
ATOM 610 O O . GLU A 1 79 ? 11.992 -3.007 -4.340 1.00 97.25 79 GLU A O 1
ATOM 615 N N . ASN A 1 80 ? 12.963 -1.307 -5.432 1.00 96.12 80 ASN A N 1
ATOM 616 C CA . ASN A 1 80 ? 12.400 -0.269 -4.568 1.00 96.12 80 ASN A CA 1
ATOM 617 C C . ASN A 1 80 ? 10.858 -0.269 -4.573 1.00 96.12 80 ASN A C 1
ATOM 619 O O . ASN A 1 80 ? 10.226 -0.104 -3.530 1.00 96.12 80 ASN A O 1
ATOM 623 N N . MET A 1 81 ? 10.224 -0.475 -5.731 1.00 97.75 81 MET A N 1
ATOM 624 C CA . MET A 1 81 ? 8.764 -0.560 -5.811 1.00 97.75 81 MET A CA 1
ATOM 625 C C . MET A 1 81 ? 8.223 -1.802 -5.081 1.00 97.75 81 MET A C 1
ATOM 627 O O . MET A 1 81 ? 7.191 -1.707 -4.409 1.00 97.75 81 MET A O 1
ATOM 631 N N . LEU A 1 82 ? 8.916 -2.944 -5.156 1.00 97.94 82 LEU A N 1
ATOM 632 C CA . LEU A 1 82 ? 8.534 -4.174 -4.453 1.00 97.94 82 LEU A CA 1
ATOM 633 C C . LEU A 1 82 ? 8.709 -4.032 -2.938 1.00 97.94 82 LEU A C 1
ATOM 635 O O . LEU A 1 82 ? 7.805 -4.393 -2.180 1.00 97.94 82 LEU A O 1
ATOM 639 N N . ASP A 1 83 ? 9.823 -3.451 -2.500 1.00 98.12 83 ASP A N 1
ATOM 640 C CA . ASP A 1 83 ? 10.077 -3.159 -1.090 1.00 98.12 83 ASP A CA 1
ATOM 641 C C . ASP A 1 83 ? 9.042 -2.182 -0.531 1.00 98.12 83 ASP A C 1
ATOM 643 O O . ASP A 1 83 ? 8.473 -2.417 0.538 1.00 98.12 83 ASP A O 1
ATOM 647 N N . ASN A 1 84 ? 8.710 -1.131 -1.285 1.00 97.75 84 ASN A N 1
ATOM 648 C CA . ASN A 1 84 ? 7.657 -0.198 -0.910 1.00 97.75 84 ASN A CA 1
ATOM 649 C C . ASN A 1 84 ? 6.282 -0.883 -0.812 1.00 97.75 84 ASN A C 1
ATOM 651 O O . ASN A 1 84 ? 5.512 -0.586 0.101 1.00 97.75 84 ASN A O 1
ATOM 655 N N . HIS A 1 85 ? 5.957 -1.806 -1.723 1.00 98.31 85 HIS A N 1
ATOM 656 C CA . HIS A 1 85 ? 4.713 -2.575 -1.642 1.00 98.31 85 HIS A CA 1
ATOM 657 C C . HIS A 1 85 ? 4.657 -3.391 -0.346 1.00 98.31 85 HIS A C 1
ATOM 659 O O . HIS A 1 85 ? 3.657 -3.331 0.372 1.00 98.31 85 HIS A O 1
ATOM 665 N N . LYS A 1 86 ? 5.743 -4.089 -0.001 1.00 98.38 86 LYS A N 1
ATOM 666 C CA . LYS A 1 86 ? 5.831 -4.838 1.255 1.00 98.38 86 LYS A CA 1
ATOM 667 C C . LYS A 1 86 ? 5.680 -3.924 2.475 1.00 98.38 86 LYS A C 1
ATOM 669 O O . LYS A 1 86 ? 4.857 -4.208 3.339 1.00 98.38 86 LYS A O 1
ATOM 674 N N . GLN A 1 87 ? 6.403 -2.804 2.509 1.00 98.00 87 GLN A N 1
ATOM 675 C CA . GLN A 1 87 ? 6.301 -1.825 3.592 1.00 98.00 87 GLN A CA 1
ATOM 676 C C . GLN A 1 87 ? 4.871 -1.282 3.741 1.00 98.00 87 GLN A C 1
ATOM 678 O O . GLN A 1 87 ? 4.365 -1.171 4.854 1.00 98.00 87 GLN A O 1
ATOM 683 N N . THR A 1 88 ? 4.197 -0.994 2.625 1.00 98.06 88 THR A N 1
ATOM 684 C CA . THR A 1 88 ? 2.809 -0.510 2.628 1.00 98.06 88 THR A CA 1
ATOM 685 C C . THR A 1 88 ? 1.869 -1.532 3.270 1.00 98.06 88 THR A C 1
ATOM 687 O O . THR A 1 88 ? 1.002 -1.153 4.054 1.00 98.06 88 THR A O 1
ATOM 690 N N . ILE A 1 89 ? 2.044 -2.828 2.982 1.00 98.12 89 ILE A N 1
ATOM 691 C CA . ILE A 1 89 ? 1.257 -3.898 3.615 1.00 98.12 89 ILE A CA 1
ATOM 692 C C . ILE A 1 89 ? 1.505 -3.921 5.125 1.00 98.12 89 ILE A C 1
ATOM 694 O O . ILE A 1 89 ? 0.541 -3.872 5.889 1.00 98.12 89 ILE A O 1
ATOM 698 N N . ASP A 1 90 ? 2.770 -3.939 5.551 1.00 98.31 90 ASP A N 1
ATOM 699 C CA . ASP A 1 90 ? 3.136 -3.990 6.972 1.00 98.31 90 ASP A CA 1
ATOM 700 C C . ASP A 1 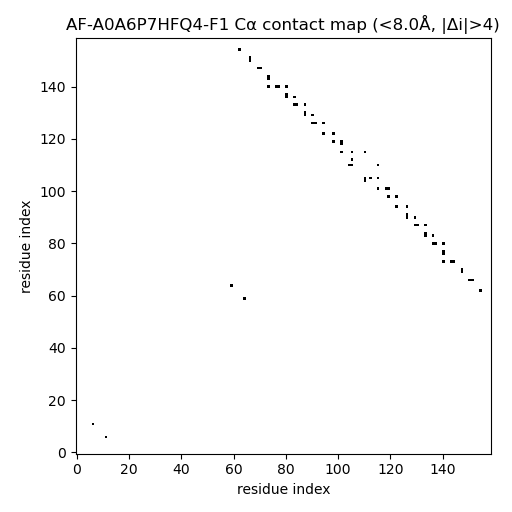90 ? 2.532 -2.797 7.747 1.00 98.31 90 ASP A C 1
ATOM 702 O O . ASP A 1 90 ? 1.998 -2.939 8.853 1.00 98.31 90 ASP A O 1
ATOM 706 N N . GLU A 1 91 ? 2.549 -1.605 7.147 1.00 97.44 91 GLU A N 1
ATOM 707 C CA . GLU A 1 91 ? 1.967 -0.397 7.733 1.00 97.44 91 GLU A CA 1
ATOM 708 C C . GLU A 1 91 ? 0.429 -0.417 7.748 1.00 97.44 91 GLU A C 1
ATOM 710 O O . GLU A 1 91 ? -0.190 0.037 8.720 1.00 97.44 91 GLU A O 1
ATOM 715 N N . MET A 1 92 ? -0.211 -0.978 6.718 1.00 96.69 92 MET A N 1
ATOM 716 C CA . MET A 1 92 ? -1.664 -1.178 6.682 1.00 96.69 92 MET A CA 1
ATOM 717 C C . MET A 1 92 ? -2.124 -2.176 7.750 1.00 96.69 92 MET A C 1
ATOM 719 O O . MET A 1 92 ? -3.126 -1.928 8.425 1.00 96.69 92 MET A O 1
ATOM 723 N N . GLU A 1 93 ? -1.388 -3.270 7.953 1.00 97.88 93 GLU A N 1
ATOM 724 C CA . GLU A 1 93 ? -1.659 -4.237 9.020 1.00 97.88 93 GLU A CA 1
ATOM 725 C C . GLU A 1 93 ? -1.533 -3.583 10.402 1.00 97.88 93 GLU A C 1
ATOM 727 O O . GLU A 1 93 ? -2.446 -3.687 11.228 1.00 97.88 93 GLU A O 1
ATOM 732 N N . ALA A 1 94 ? -0.458 -2.826 10.642 1.00 97.38 94 ALA A N 1
ATOM 733 C CA . ALA A 1 94 ? -0.275 -2.088 11.892 1.00 97.38 94 ALA A CA 1
ATOM 734 C C . ALA A 1 94 ? -1.391 -1.052 12.129 1.00 97.38 94 ALA A C 1
ATOM 736 O O . ALA A 1 94 ? -1.876 -0.887 13.254 1.00 97.38 94 ALA A O 1
ATOM 737 N N . THR A 1 95 ? -1.827 -0.370 11.070 1.00 97.81 95 THR A N 1
ATOM 738 C CA . THR A 1 95 ? -2.942 0.586 11.108 1.00 97.81 95 THR A CA 1
ATOM 739 C C . THR A 1 95 ? -4.256 -0.108 11.455 1.00 97.81 95 THR A C 1
ATOM 741 O O . THR A 1 95 ? -5.008 0.388 12.295 1.00 97.81 95 THR A O 1
ATOM 744 N N . LEU A 1 96 ? -4.520 -1.284 10.880 1.00 97.81 96 LEU A N 1
ATOM 745 C CA . LEU A 1 96 ? -5.718 -2.073 11.164 1.00 97.81 96 LEU A CA 1
ATOM 746 C C . LEU A 1 96 ? -5.788 -2.518 12.631 1.00 97.81 96 LEU A C 1
ATOM 748 O O . LEU A 1 96 ? -6.866 -2.481 13.237 1.00 97.81 96 LEU A O 1
ATOM 752 N N . VAL A 1 97 ? -4.653 -2.910 13.218 1.00 98.12 97 VAL A N 1
ATOM 753 C CA . VAL A 1 97 ? -4.573 -3.259 14.645 1.00 98.12 97 VAL A CA 1
ATOM 754 C C . VAL A 1 97 ? -4.949 -2.053 15.507 1.00 98.12 97 VAL A C 1
ATOM 756 O O . VAL A 1 97 ? -5.880 -2.149 16.308 1.00 98.12 97 VAL A O 1
ATOM 759 N N . LYS A 1 98 ? -4.321 -0.891 15.282 1.00 97.12 98 LYS A N 1
ATOM 760 C CA . LYS A 1 98 ? -4.619 0.351 16.023 1.00 97.12 98 LYS A CA 1
ATOM 761 C C . LYS A 1 98 ? -6.074 0.800 15.855 1.00 97.12 98 LYS A C 1
ATOM 763 O O . LYS A 1 98 ? -6.721 1.194 16.822 1.00 97.12 98 LYS A O 1
ATOM 768 N N . ALA A 1 99 ? -6.617 0.696 14.642 1.00 96.94 99 ALA A N 1
ATOM 769 C CA . ALA A 1 99 ? -8.016 1.003 14.354 1.00 96.94 99 ALA A CA 1
ATOM 770 C C . ALA A 1 99 ? -8.972 0.098 15.147 1.00 96.94 99 ALA A C 1
ATOM 772 O O . ALA A 1 99 ? -9.976 0.556 15.693 1.00 96.94 99 ALA A O 1
ATOM 773 N N . SER A 1 100 ? -8.646 -1.192 15.240 1.00 96.38 100 SER A N 1
ATOM 774 C CA . SER A 1 100 ? -9.430 -2.165 16.003 1.00 96.38 100 SER A CA 1
ATOM 775 C C . SER A 1 100 ? -9.375 -1.889 17.508 1.00 96.38 100 SER A C 1
ATOM 777 O O . SER A 1 100 ? -10.390 -2.019 18.195 1.00 96.38 100 SER A O 1
ATOM 779 N N . GLU A 1 101 ? -8.219 -1.468 18.022 1.00 95.12 101 GLU A N 1
ATOM 780 C CA . GLU A 1 101 ? -8.056 -1.046 19.416 1.00 95.12 101 GLU A CA 1
ATOM 781 C C . GLU A 1 101 ? -8.871 0.208 19.735 1.00 95.12 101 GLU A C 1
ATOM 783 O O . GLU A 1 101 ? -9.613 0.206 20.720 1.00 95.12 101 GLU A O 1
ATOM 788 N N . LEU A 1 102 ? -8.801 1.236 18.881 1.00 95.06 102 LEU A N 1
ATOM 789 C CA . LEU A 1 102 ? -9.624 2.444 18.992 1.00 95.06 102 LEU A CA 1
ATOM 790 C C . LEU A 1 102 ? -11.111 2.090 19.013 1.00 95.06 102 LEU A C 1
ATOM 792 O O . LEU A 1 102 ? -11.831 2.528 19.911 1.00 95.06 102 LEU A O 1
ATOM 796 N N . ARG A 1 103 ? -11.560 1.234 18.085 1.00 94.12 103 ARG A N 1
ATOM 797 C CA . ARG A 1 103 ? -12.955 0.778 18.032 1.00 94.12 103 ARG A CA 1
ATOM 798 C C . ARG A 1 103 ? -13.387 0.119 19.340 1.00 94.12 103 ARG A C 1
ATOM 800 O O . ARG A 1 103 ? -14.468 0.409 19.831 1.00 94.12 103 ARG A O 1
ATOM 807 N N . ARG A 1 104 ? -12.533 -0.723 19.928 1.00 93.00 104 ARG A N 1
ATOM 808 C CA . ARG A 1 104 ? -12.811 -1.367 21.220 1.00 93.00 104 ARG A CA 1
ATOM 809 C C . ARG A 1 104 ? -12.879 -0.358 22.371 1.00 93.00 104 ARG A C 1
ATOM 811 O O . ARG A 1 104 ? -13.654 -0.554 23.299 1.00 93.00 104 ARG A O 1
ATOM 818 N N . MET A 1 105 ? -12.080 0.712 22.348 1.00 89.31 105 MET A N 1
ATOM 819 C CA . MET A 1 105 ? -12.154 1.759 23.380 1.00 89.31 105 MET A CA 1
ATOM 820 C C . MET A 1 105 ? -13.490 2.512 23.347 1.00 89.31 105 MET A C 1
ATOM 822 O O . MET A 1 105 ? -14.013 2.860 24.409 1.00 89.31 105 MET A O 1
ATOM 826 N N . ALA A 1 106 ? -14.070 2.693 22.158 1.00 89.62 106 ALA A N 1
ATOM 827 C CA . ALA A 1 106 ? -15.374 3.332 21.982 1.00 89.62 106 ALA A CA 1
ATOM 828 C C . ALA A 1 106 ? -16.547 2.532 22.588 1.00 89.62 106 ALA A C 1
ATOM 830 O O . ALA A 1 106 ? -17.607 3.101 22.834 1.00 89.62 106 ALA A O 1
ATOM 831 N N . ASP A 1 107 ? -16.361 1.242 22.894 1.00 89.19 107 ASP A N 1
ATOM 832 C CA . ASP A 1 107 ? -17.379 0.419 23.566 1.00 89.19 107 ASP A CA 1
ATOM 833 C C . ASP A 1 107 ? -17.507 0.738 25.072 1.00 89.19 107 ASP A C 1
ATOM 835 O O . ASP A 1 107 ? -18.404 0.234 25.754 1.00 89.19 107 ASP A O 1
ATOM 839 N N . THR A 1 108 ? -16.609 1.557 25.633 1.00 86.94 108 THR A N 1
ATOM 840 C CA . THR A 1 108 ? -16.643 1.915 27.058 1.00 86.94 108 THR A CA 1
ATOM 841 C C . THR A 1 108 ? -17.561 3.115 27.310 1.00 86.94 108 THR A C 1
ATOM 843 O O . THR A 1 108 ? -17.494 4.119 26.619 1.00 86.94 108 THR A O 1
ATOM 846 N N . VAL A 1 109 ? -18.420 3.055 28.334 1.00 78.69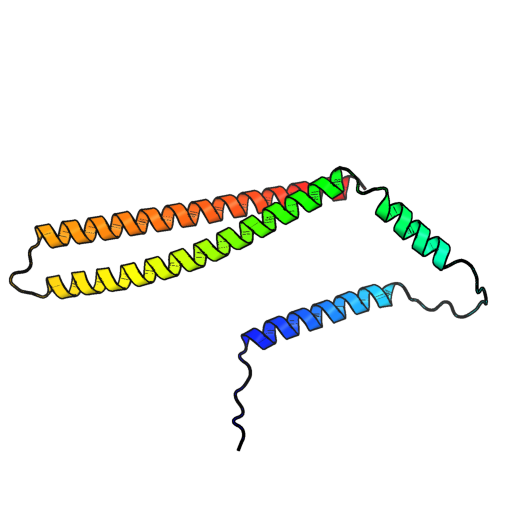 109 VAL A N 1
ATOM 847 C CA . VAL A 1 109 ? -19.465 4.080 28.587 1.00 78.69 109 VAL A CA 1
ATOM 848 C C . VAL A 1 109 ? -18.898 5.478 28.893 1.00 78.69 109 VAL A C 1
ATOM 850 O O . VAL A 1 109 ? -19.587 6.476 28.706 1.00 78.69 109 VAL A O 1
ATOM 853 N N . ALA A 1 110 ? -17.650 5.560 29.354 1.00 86.56 110 ALA A N 1
ATOM 854 C CA . ALA A 1 110 ? -16.978 6.803 29.735 1.00 86.56 110 ALA A CA 1
ATOM 855 C C . ALA A 1 110 ? -15.782 7.138 28.827 1.00 86.56 110 ALA A C 1
ATOM 857 O O . ALA A 1 110 ? -14.848 7.801 29.277 1.00 86.56 110 ALA A O 1
ATOM 858 N N . TYR A 1 111 ? -15.765 6.641 27.585 1.00 88.38 111 TYR A N 1
ATOM 859 C CA . TYR A 1 111 ? -14.665 6.943 26.672 1.00 88.38 111 TYR A CA 1
ATOM 860 C C . TYR A 1 111 ? -14.636 8.430 26.308 1.00 88.38 111 TYR A C 1
ATOM 862 O O . TYR A 1 111 ? -15.671 9.075 26.129 1.00 88.38 111 TYR A O 1
ATOM 870 N N . ASP A 1 112 ? -13.427 8.969 26.195 1.00 94.06 112 ASP A N 1
ATOM 871 C CA . ASP A 1 112 ? -13.208 10.343 25.766 1.00 94.06 112 ASP A CA 1
ATOM 872 C C . ASP A 1 112 ? -13.427 10.447 24.249 1.00 94.06 112 ASP A C 1
ATOM 874 O O . ASP A 1 112 ? -12.640 9.938 23.446 1.00 94.06 112 ASP A O 1
ATOM 878 N N . GLN A 1 113 ? -14.534 11.084 23.865 1.00 93.12 113 GLN A N 1
ATOM 879 C CA . GLN A 1 113 ? -14.937 11.253 22.469 1.00 93.12 113 GLN A CA 1
ATOM 880 C C . GLN A 1 113 ? -13.991 12.177 21.701 1.00 93.12 113 GLN A C 1
ATOM 882 O O . GLN A 1 113 ? -13.719 11.926 20.528 1.00 93.12 113 GLN A O 1
ATOM 887 N N . GLU A 1 114 ? -13.481 13.228 22.345 1.00 94.94 114 GLU A N 1
ATOM 888 C CA . GLU A 1 114 ? -12.576 14.186 21.709 1.00 94.94 114 GLU A CA 1
ATOM 889 C C . GLU A 1 114 ? -11.215 13.532 21.461 1.00 94.94 114 GLU A C 1
ATOM 891 O O . GLU A 1 114 ? -10.693 13.586 20.344 1.00 94.94 114 GLU A O 1
ATOM 896 N N . ALA A 1 115 ? -10.692 12.813 22.460 1.00 94.12 115 ALA A N 1
ATOM 897 C CA . ALA A 1 115 ? -9.469 12.034 22.306 1.00 94.12 115 ALA A CA 1
ATOM 898 C C . ALA A 1 115 ? -9.614 10.936 21.240 1.00 94.12 115 ALA A C 1
ATOM 900 O O . ALA A 1 115 ? -8.712 10.763 20.422 1.00 94.12 115 ALA A O 1
ATOM 901 N N . TYR A 1 116 ? -10.752 10.232 21.199 1.00 95.62 116 TYR A N 1
ATOM 902 C CA . TYR A 1 116 ? -11.030 9.230 20.166 1.00 95.62 116 TYR A CA 1
ATOM 903 C C . TYR A 1 116 ? -11.009 9.837 18.760 1.00 95.62 116 TYR A C 1
ATOM 905 O O . TYR A 1 116 ? -10.324 9.311 17.883 1.00 95.62 116 TYR A O 1
ATOM 913 N N . CYS A 1 117 ? -11.734 10.941 18.542 1.00 95.81 117 CYS A N 1
ATOM 914 C CA . CYS A 1 117 ? -11.783 11.615 17.244 1.00 95.81 117 CYS A CA 1
ATOM 915 C C . CYS A 1 117 ? -10.387 12.039 16.794 1.00 95.81 117 CYS A C 1
ATOM 917 O O . CYS A 1 117 ? -10.006 11.745 15.664 1.00 95.81 117 CYS A O 1
ATOM 919 N N . LYS A 1 118 ? -9.603 12.634 17.699 1.00 97.12 118 LYS A N 1
ATOM 920 C CA . LYS A 1 118 ? -8.230 13.045 17.413 1.00 97.12 118 LYS A CA 1
ATOM 921 C C . LYS A 1 118 ? -7.341 11.859 17.030 1.00 97.12 118 LYS A C 1
ATOM 923 O O . LYS A 1 118 ? -6.651 11.910 16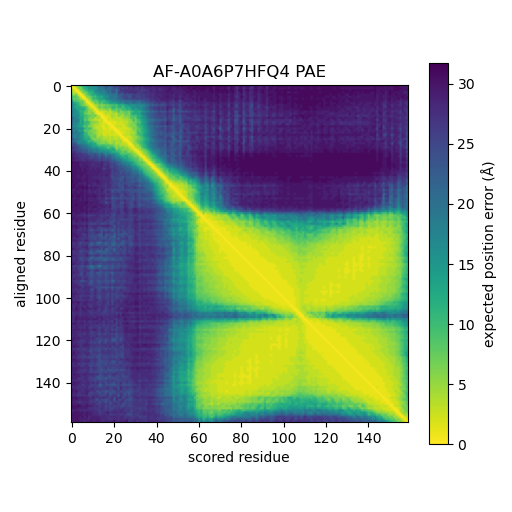.020 1.00 97.12 118 LYS A O 1
ATOM 928 N N . SER A 1 119 ? -7.372 10.770 17.800 1.00 96.69 119 SER A N 1
ATOM 929 C CA . SER A 1 119 ? -6.577 9.575 17.488 1.00 96.69 119 SER A CA 1
ATOM 930 C C . SER A 1 119 ? -7.004 8.903 16.182 1.00 96.69 119 SER A C 1
ATOM 932 O O . SER A 1 119 ? -6.167 8.346 15.476 1.00 96.69 119 SER A O 1
ATOM 934 N N . TRP A 1 120 ? -8.296 8.938 15.852 1.00 97.44 120 TRP A N 1
ATOM 935 C CA . TRP A 1 120 ? -8.804 8.396 14.597 1.00 97.44 120 TRP A CA 1
ATOM 936 C C . TRP A 1 120 ? -8.403 9.251 13.390 1.00 97.44 120 TRP A C 1
ATOM 938 O O . TRP A 1 120 ? -7.968 8.701 12.380 1.00 97.44 120 TRP A O 1
ATOM 948 N N . GLU A 1 121 ? -8.490 10.576 13.510 1.00 98.06 121 GLU A N 1
ATOM 949 C CA . GLU A 1 121 ? -8.025 11.532 12.499 1.00 98.06 121 GLU A CA 1
ATOM 950 C C . GLU A 1 121 ? -6.525 11.359 12.230 1.00 98.06 121 GLU A C 1
ATOM 952 O O . GLU A 1 121 ? -6.135 11.110 11.092 1.00 98.06 121 GLU A O 1
ATOM 957 N N . GLU A 1 122 ? -5.699 11.333 13.282 1.00 97.94 122 GLU A N 1
ATOM 958 C CA . GLU A 1 122 ? -4.258 11.080 13.163 1.00 97.94 122 GLU A CA 1
ATOM 959 C C . GLU A 1 122 ? -3.964 9.739 12.468 1.00 97.94 122 GLU A C 1
ATOM 961 O O . GLU A 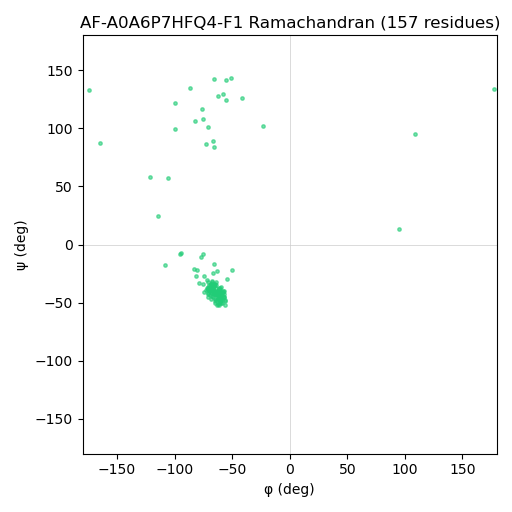1 122 ? -3.044 9.635 11.654 1.00 97.94 122 GLU A O 1
ATOM 966 N N . LEU A 1 123 ? -4.730 8.685 12.767 1.00 97.94 123 LEU A N 1
ATOM 967 C CA . LEU A 1 123 ? -4.541 7.378 12.138 1.00 97.94 123 LEU A CA 1
ATOM 968 C C . LEU A 1 123 ? -4.904 7.396 10.643 1.00 97.94 123 LEU A C 1
ATOM 970 O O . LEU A 1 123 ? -4.197 6.783 9.839 1.00 97.94 123 LEU A O 1
ATOM 974 N N . ILE A 1 124 ? -5.972 8.106 10.267 1.00 97.75 124 ILE A N 1
ATOM 975 C CA . ILE A 1 124 ? -6.377 8.287 8.867 1.00 97.75 124 ILE A CA 1
ATOM 976 C C . ILE A 1 124 ? -5.327 9.089 8.103 1.00 97.75 124 ILE A C 1
ATOM 978 O O . ILE A 1 124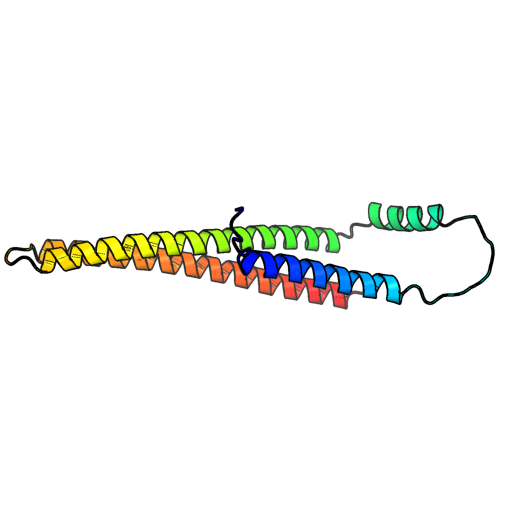 ? -4.909 8.650 7.032 1.00 97.75 124 ILE A O 1
ATOM 982 N N . ASP A 1 125 ? -4.879 10.220 8.643 1.00 98.38 125 ASP A N 1
ATOM 983 C CA . ASP A 1 125 ? -3.909 11.092 7.976 1.00 98.38 125 ASP A CA 1
ATOM 984 C C . ASP A 1 125 ? -2.587 10.365 7.716 1.00 98.38 125 ASP A C 1
ATOM 986 O O . ASP A 1 125 ? -2.026 10.438 6.619 1.00 98.38 125 ASP A O 1
ATOM 990 N N . ASN A 1 126 ? -2.123 9.583 8.695 1.00 97.25 126 ASN A N 1
ATOM 991 C CA . ASN A 1 126 ? -0.945 8.738 8.531 1.00 97.25 126 ASN A CA 1
ATOM 992 C C . ASN A 1 126 ? -1.146 7.696 7.418 1.00 97.25 126 ASN A C 1
ATOM 994 O O . ASN A 1 126 ? -0.291 7.562 6.545 1.00 97.25 126 ASN A O 1
ATOM 998 N N . SER A 1 127 ? -2.286 6.999 7.407 1.00 97.62 127 SER A N 1
ATOM 999 C CA . SER A 1 127 ? -2.608 5.997 6.380 1.00 97.62 127 SER A CA 1
ATOM 1000 C C . SER A 1 127 ? -2.694 6.609 4.976 1.00 97.62 127 SER A C 1
ATOM 1002 O O . SER A 1 127 ? -2.158 6.057 4.015 1.00 97.62 127 SER A O 1
ATOM 1004 N N . LEU A 1 128 ? -3.296 7.795 4.846 1.00 98.12 128 LEU A N 1
ATOM 1005 C CA . LEU A 1 128 ? -3.348 8.529 3.582 1.00 98.12 128 LEU A CA 1
ATOM 1006 C C . LEU A 1 128 ? -1.949 8.901 3.086 1.00 98.12 128 LEU A C 1
ATOM 1008 O O . LEU A 1 128 ? -1.654 8.685 1.914 1.00 98.12 128 LEU A O 1
ATOM 1012 N N . SER A 1 129 ? -1.086 9.414 3.965 1.00 97.69 129 SER A N 1
ATOM 1013 C CA . SER A 1 129 ? 0.300 9.763 3.625 1.00 97.69 129 SER A CA 1
ATOM 1014 C C . SER A 1 129 ? 1.073 8.563 3.062 1.00 97.69 129 SER A C 1
ATOM 1016 O O . SER A 1 129 ? 1.712 8.661 2.011 1.00 97.69 129 SER A O 1
ATOM 1018 N N . ILE A 1 130 ? 0.939 7.402 3.708 1.00 96.44 130 ILE A N 1
ATOM 1019 C CA . ILE A 1 130 ? 1.557 6.139 3.285 1.00 96.44 130 ILE A CA 1
ATOM 1020 C C . ILE A 1 130 ? 1.056 5.721 1.900 1.00 96.44 130 ILE A C 1
ATOM 1022 O O . ILE A 1 130 ? 1.852 5.458 0.999 1.00 96.44 130 ILE A O 1
ATOM 1026 N N . LEU A 1 131 ? -0.265 5.706 1.702 1.00 97.88 131 LEU A N 1
ATOM 1027 C CA . LEU A 1 131 ? -0.867 5.292 0.434 1.00 97.88 131 LEU A CA 1
ATOM 1028 C C . LEU A 1 131 ? -0.535 6.252 -0.716 1.00 97.88 131 LEU A C 1
ATOM 1030 O O . LEU A 1 131 ? -0.339 5.804 -1.847 1.00 97.88 131 LEU A O 1
ATOM 1034 N N . VAL A 1 132 ? -0.448 7.558 -0.444 1.00 98.31 132 VAL A N 1
ATOM 1035 C CA . VAL A 1 132 ? -0.017 8.560 -1.429 1.00 98.31 132 VAL A CA 1
ATOM 1036 C C . VAL A 1 132 ? 1.422 8.294 -1.855 1.00 98.31 132 VAL A C 1
ATOM 1038 O O . VAL A 1 132 ? 1.668 8.131 -3.048 1.00 98.31 132 VAL A O 1
ATOM 1041 N N . ARG A 1 133 ? 2.349 8.150 -0.901 1.00 96.69 133 ARG A N 1
ATOM 1042 C CA . ARG A 1 133 ? 3.751 7.822 -1.195 1.00 96.69 133 ARG A CA 1
ATOM 1043 C C . ARG A 1 133 ? 3.871 6.520 -1.988 1.00 96.69 133 ARG A C 1
ATOM 1045 O O . ARG A 1 133 ? 4.613 6.452 -2.967 1.00 96.69 133 ARG A O 1
ATOM 1052 N N . ALA A 1 134 ? 3.135 5.486 -1.587 1.00 98.00 134 ALA A N 1
ATOM 1053 C CA . ALA A 1 134 ? 3.176 4.201 -2.267 1.00 98.00 134 ALA A CA 1
ATOM 1054 C C . ALA A 1 134 ? 2.715 4.315 -3.726 1.00 98.00 134 ALA A C 1
ATOM 1056 O O . ALA A 1 134 ? 3.327 3.740 -4.628 1.00 98.00 134 ALA A O 1
ATOM 1057 N N . LYS A 1 135 ? 1.668 5.109 -3.968 1.00 98.25 135 LYS A N 1
ATOM 1058 C CA . LYS A 1 135 ? 1.181 5.404 -5.313 1.00 98.25 135 LYS A CA 1
ATOM 1059 C C . LYS A 1 135 ? 2.214 6.168 -6.145 1.00 98.25 135 LYS A C 1
ATOM 1061 O O . LYS A 1 135 ? 2.415 5.807 -7.301 1.00 98.25 135 LYS A O 1
ATOM 1066 N N . GLU A 1 136 ? 2.876 7.175 -5.577 1.00 98.00 136 GLU A N 1
ATOM 1067 C CA . GLU A 1 136 ? 3.920 7.949 -6.267 1.00 98.00 136 GLU A CA 1
ATOM 1068 C C . GLU A 1 136 ? 5.077 7.055 -6.739 1.00 98.00 136 GLU A C 1
ATOM 1070 O O . GLU A 1 136 ? 5.527 7.177 -7.876 1.00 98.00 136 GLU A O 1
ATOM 1075 N N . ILE A 1 137 ? 5.510 6.098 -5.911 1.00 97.31 137 ILE A N 1
ATOM 1076 C CA . ILE A 1 137 ? 6.576 5.146 -6.268 1.00 97.31 137 ILE A CA 1
ATOM 1077 C C . ILE A 1 137 ? 6.145 4.231 -7.424 1.00 97.31 137 ILE A C 1
ATOM 1079 O O . ILE A 1 137 ? 6.921 3.979 -8.347 1.00 97.31 137 ILE A O 1
ATOM 1083 N N . VAL A 1 138 ? 4.892 3.768 -7.422 1.00 98.00 138 VAL A N 1
ATOM 1084 C CA . VAL A 1 138 ? 4.340 2.980 -8.536 1.00 98.00 138 VAL A CA 1
ATOM 1085 C C . VAL A 1 138 ? 4.250 3.813 -9.818 1.00 98.00 138 VAL A C 1
ATOM 1087 O O . VAL A 1 138 ? 4.522 3.305 -10.907 1.00 98.00 138 VAL A O 1
ATOM 1090 N N . GLU A 1 139 ? 3.866 5.087 -9.721 1.00 97.69 139 GLU A N 1
ATOM 1091 C CA . GLU A 1 139 ? 3.809 5.995 -10.870 1.00 97.69 139 GLU A CA 1
ATOM 1092 C C . GLU A 1 139 ? 5.200 6.271 -11.458 1.00 97.69 139 GLU A C 1
ATOM 1094 O O . GLU A 1 139 ? 5.347 6.227 -12.682 1.00 97.69 139 GLU A O 1
ATOM 1099 N N . ASP A 1 140 ? 6.221 6.462 -10.617 1.00 96.50 140 ASP A N 1
ATOM 1100 C CA . ASP A 1 140 ? 7.618 6.605 -11.046 1.00 96.50 140 ASP A CA 1
ATOM 1101 C C . ASP A 1 140 ? 8.118 5.354 -11.785 1.00 96.50 140 ASP A C 1
ATOM 1103 O O . ASP A 1 140 ? 8.614 5.448 -12.911 1.00 96.50 140 ASP A O 1
ATOM 1107 N N . TYR A 1 141 ? 7.907 4.165 -11.209 1.00 96.81 141 TYR A N 1
ATOM 1108 C CA . TYR A 1 141 ? 8.303 2.903 -11.841 1.00 96.81 141 TYR A CA 1
ATOM 1109 C C . TYR A 1 141 ? 7.607 2.689 -13.194 1.00 96.81 141 TYR A C 1
ATOM 1111 O O . TYR A 1 141 ? 8.252 2.369 -14.195 1.00 96.81 141 TYR A O 1
ATOM 1119 N N . LYS A 1 142 ? 6.298 2.959 -13.275 1.00 97.06 142 LYS A N 1
ATOM 1120 C CA . LYS A 1 142 ? 5.558 2.918 -14.548 1.00 97.06 142 LYS A CA 1
ATOM 1121 C C . LYS A 1 142 ? 6.104 3.912 -15.572 1.00 97.06 142 LYS A C 1
ATOM 1123 O O . LYS A 1 142 ? 6.135 3.602 -16.763 1.00 97.06 142 LYS A O 1
ATOM 1128 N N . GLY A 1 143 ? 6.517 5.098 -15.127 1.00 94.75 143 GLY A N 1
ATOM 1129 C CA . GLY A 1 143 ? 7.171 6.090 -15.976 1.00 94.75 143 GLY A CA 1
ATOM 1130 C C . GLY A 1 143 ? 8.480 5.566 -16.568 1.00 94.75 143 GLY A C 1
ATOM 1131 O O . GLY A 1 143 ? 8.700 5.689 -17.775 1.00 94.75 143 GLY A O 1
ATOM 1132 N N . LYS A 1 144 ? 9.312 4.917 -15.745 1.00 93.56 144 LYS A N 1
ATOM 1133 C CA . LYS A 1 144 ? 10.576 4.295 -16.170 1.00 93.56 144 LYS A CA 1
ATOM 1134 C C . LYS A 1 144 ? 10.361 3.137 -17.147 1.00 93.56 144 LYS A C 1
ATOM 1136 O O . LYS A 1 144 ? 11.043 3.094 -18.168 1.00 93.56 144 LYS A O 1
ATOM 1141 N N . LEU A 1 145 ? 9.363 2.280 -16.916 1.00 93.25 145 LEU A N 1
ATOM 1142 C CA . LEU A 1 145 ? 8.972 1.224 -17.864 1.00 93.25 145 LEU A CA 1
ATOM 1143 C C . LEU A 1 145 ? 8.572 1.793 -19.231 1.00 93.25 145 LEU A C 1
ATOM 1145 O O . LEU A 1 145 ? 9.043 1.338 -20.269 1.00 93.25 145 LEU A O 1
ATOM 1149 N N . ALA A 1 146 ? 7.741 2.838 -19.254 1.00 91.88 146 ALA A N 1
ATOM 1150 C CA . ALA A 1 146 ? 7.333 3.461 -20.512 1.00 91.88 146 ALA A CA 1
ATOM 1151 C C . ALA A 1 146 ? 8.518 4.097 -21.266 1.00 91.88 146 ALA A C 1
ATOM 1153 O O . ALA A 1 146 ? 8.521 4.136 -22.500 1.00 91.88 146 ALA A O 1
ATOM 1154 N N . ALA A 1 147 ? 9.519 4.608 -20.544 1.00 89.06 147 ALA A N 1
ATOM 1155 C CA . ALA A 1 147 ? 10.745 5.133 -21.134 1.00 89.06 147 ALA A CA 1
ATOM 1156 C C . ALA A 1 147 ? 11.648 4.018 -21.703 1.00 89.06 147 ALA A C 1
ATOM 1158 O O . ALA A 1 147 ? 12.180 4.194 -22.803 1.00 89.06 147 ALA A O 1
ATOM 1159 N N . GLU A 1 148 ? 11.748 2.867 -21.026 1.00 87.00 148 GLU A N 1
ATOM 1160 C CA . GLU A 1 148 ? 12.452 1.665 -21.512 1.00 87.00 148 GLU A CA 1
ATOM 1161 C C . GLU A 1 148 ? 11.903 1.210 -22.869 1.00 87.00 148 GLU A C 1
ATOM 1163 O O . GLU A 1 148 ? 12.645 1.129 -23.854 1.00 87.00 148 GLU A O 1
ATOM 1168 N N . GLU A 1 149 ? 10.579 1.037 -22.966 1.00 84.75 149 GLU A N 1
ATOM 1169 C CA . GLU A 1 149 ? 9.930 0.564 -24.191 1.00 84.75 149 GLU A CA 1
ATOM 1170 C C . GLU A 1 149 ? 10.198 1.501 -25.379 1.00 84.75 149 GLU A C 1
ATOM 1172 O O . GLU A 1 149 ? 10.351 1.071 -26.530 1.00 84.75 149 GLU A O 1
ATOM 1177 N N . GLN A 1 150 ? 10.249 2.813 -25.126 1.00 85.19 150 GLN A N 1
ATOM 1178 C CA . GLN A 1 150 ? 10.550 3.804 -26.157 1.00 85.19 150 GLN A CA 1
ATOM 1179 C C . GLN A 1 150 ? 12.004 3.731 -26.627 1.00 85.19 150 GLN A C 1
ATOM 1181 O O . GLN A 1 150 ? 12.257 3.919 -27.823 1.00 85.19 150 GLN A O 1
ATOM 1186 N N . LEU A 1 151 ? 12.951 3.481 -25.720 1.00 81.88 151 LEU A N 1
ATOM 1187 C CA . LEU A 1 151 ? 14.366 3.310 -26.049 1.00 81.88 151 LEU A CA 1
ATOM 1188 C C . LEU A 1 151 ? 14.587 2.020 -26.846 1.00 81.88 151 LEU A C 1
ATOM 1190 O O . LEU A 1 151 ? 15.173 2.079 -27.929 1.00 81.88 151 LEU A O 1
ATOM 1194 N N . SER A 1 152 ? 14.008 0.903 -26.401 1.00 78.19 152 SER A N 1
ATOM 1195 C CA . SER A 1 152 ? 14.074 -0.402 -27.075 1.00 78.19 152 SER A CA 1
ATOM 1196 C C . SER A 1 152 ? 13.517 -0.364 -28.511 1.00 78.19 152 SER A C 1
ATOM 1198 O O . SER A 1 152 ? 14.108 -0.887 -29.464 1.00 78.19 152 SER A O 1
ATOM 1200 N N . ARG A 1 153 ? 12.416 0.370 -28.737 1.00 80.06 153 ARG A N 1
ATOM 1201 C CA . ARG A 1 153 ? 11.870 0.591 -30.092 1.00 80.06 153 ARG A CA 1
ATOM 1202 C C . ARG A 1 153 ? 12.787 1.430 -30.983 1.00 80.06 153 ARG A C 1
ATOM 1204 O O . ARG A 1 153 ? 12.811 1.214 -32.195 1.00 80.06 153 ARG A O 1
ATOM 1211 N N . LYS A 1 154 ? 13.495 2.421 -30.430 1.00 75.31 154 LYS A N 1
ATOM 1212 C CA . LYS A 1 154 ? 14.399 3.300 -31.197 1.00 75.31 154 LYS A CA 1
ATOM 1213 C C . LYS A 1 154 ? 15.675 2.575 -31.613 1.00 75.31 154 LYS A C 1
ATOM 1215 O O . LYS A 1 154 ? 16.123 2.776 -32.739 1.00 75.31 154 LYS A O 1
ATOM 1220 N N . THR A 1 155 ? 16.230 1.737 -30.744 1.00 66.88 155 THR A N 1
ATOM 1221 C CA . THR A 1 155 ? 17.426 0.935 -31.041 1.00 66.88 155 THR A CA 1
ATOM 1222 C C . THR A 1 155 ? 17.122 -0.157 -32.066 1.00 66.88 155 THR A C 1
ATOM 1224 O O . THR A 1 155 ? 17.880 -0.326 -33.016 1.00 66.88 155 THR A O 1
ATOM 1227 N N . THR A 1 156 ? 15.961 -0.812 -31.965 1.00 61.84 156 THR A N 1
ATOM 1228 C CA . THR A 1 156 ? 15.533 -1.847 -32.924 1.00 61.84 156 THR A CA 1
ATOM 1229 C C . THR A 1 156 ? 15.251 -1.286 -34.324 1.00 61.84 156 THR A C 1
ATOM 1231 O O . THR A 1 156 ? 15.539 -1.944 -35.313 1.00 61.84 156 THR A O 1
ATOM 1234 N N . LYS A 1 157 ? 14.728 -0.056 -34.437 1.00 58.12 157 LYS A N 1
ATOM 1235 C CA . LYS A 1 157 ? 14.449 0.597 -35.735 1.00 58.12 157 LYS A CA 1
ATOM 1236 C C . LYS A 1 157 ? 15.680 1.171 -36.448 1.00 58.12 157 LYS A C 1
ATOM 1238 O O . LYS A 1 157 ? 15.541 1.635 -37.576 1.00 58.12 157 LYS A O 1
ATOM 1243 N N . ARG A 1 158 ? 16.832 1.249 -35.776 1.00 52.75 158 ARG A N 1
ATOM 1244 C CA . ARG A 1 158 ? 18.081 1.794 -36.338 1.00 52.75 158 ARG A CA 1
ATOM 1245 C C . ARG A 1 158 ? 19.011 0.723 -36.922 1.00 52.75 158 ARG A C 1
ATOM 1247 O O . ARG A 1 158 ? 20.001 1.102 -37.541 1.00 52.75 158 ARG A O 1
ATOM 1254 N N . LYS A 1 159 ? 18.702 -0.561 -36.719 1.00 43.28 159 LYS A N 1
ATOM 1255 C CA . LYS A 1 159 ? 19.303 -1.690 -37.443 1.00 43.28 159 LYS A CA 1
ATOM 1256 C C . LYS A 1 159 ? 18.581 -1.899 -38.770 1.00 43.28 159 LYS A C 1
ATOM 1258 O O . LYS A 1 159 ? 19.273 -2.283 -39.733 1.00 43.28 159 LYS A O 1
#

Secondary structure (DSSP, 8-state):
-----PPPHHHHHHHHHHHHHHHHHHHHHHTT----------S-HHHHHHHHHHHHHH---HHHHHHHHHHHHHHHHHHHHHHHHHHHHHHHHHHHHHHHHHHHHTTSTT--HHHHHHHHHHHHHHHHHHHHHHHHHHHHHHHHHHHHHHHHHHHHTT-

Nearest PDB structures (foldseek):
  8ym7-assembly1_A  TM=5.471E-01  e=2.897E+00  Homo sapiens
  4bay-assembly1_A  TM=4.441E-01  e=2.721E+00  Homo sapiens
  5l3c-assembly1_A  TM=4.368E-01  e=2.721E+00  Homo sapiens
  4czz-assembly1_A  TM=4.512E-01  e=4.222E+00  Homo sapiens
  8q1h-assembly1_A  TM=4.389E-01  e=3.965E+00  Homo sapiens

Foldseek 3Di:
DDDPPPDDPVVVVVVVVVVVVVVVVVCVVVVPPPDPDDDDDPDDPVVVVVVVVVCVVPPPPPLVVVLVVLVVVLVVLVVVLVVLVVVLVVLVVVLVVVVVVLVVLVVDPPRDPVVSVVSVVVSVVVNVVSVVVSVVSVVVSVVSVVVSVVSVVVVVVVD